Protein AF-A0A353ZRD7-F1 (afdb_monomer)

Sequence (101 aa):
RVLNLGGGDVDTATPMGSMLFTIMAALAQMEHEIKRERVTDSISKRREAGKDLGGRPRQVTDSQIRSAVRLVEGGEPAAQVARDLGMSRATFYRRSRALTD

Radius of gyration: 26.06 Å; Cα contacts (8 Å, |Δi|>4): 45; chains: 1; bounding box: 48×26×68 Å

Foldseek 3Di:
DDDDPDPDDQDCVDPVSVVVVVVVVVVVVVVVVVVVVVLVVVLVVCVVVVHDSDDDDDPDDLVLLVVLVVVVVVVDDSCVSQVVSVHHSVCNVVSNVVVVD

Nearest PDB structures (foldseek):
  8b4h-assembly1_A  TM=8.019E-01  e=2.242E+00  Geobacillus stearothermophilus
  4y13-assembly1_A  TM=5.221E-01  e=1.196E+00  Escherichia coli O157:H7
  7r3e-assembly1_B  TM=4.490E-01  e=3.709E+00  Pseudomonas aeruginosa PAO1

Secondary structure (DSSP, 8-state):
----SSSS---TTSHHHHHHHHHHHHHHHHHHHHHHHHHHHHHHHHHHTT----SSPPSS-HHHHHHHHHHHHTT--HHHHHHHTT--HHHHHHHHHHHH-

pLDDT: mean 88.77, std 12.34, range [44.62, 98.0]

Structure (mmCIF, N/CA/C/O backbone):
data_AF-A0A353ZRD7-F1
#
_entry.id   AF-A0A353ZRD7-F1
#
loop_
_atom_site.group_PDB
_atom_site.id
_atom_site.type_symbol
_atom_site.label_atom_id
_atom_site.label_alt_id
_atom_site.label_comp_id
_atom_site.label_asym_id
_atom_site.label_entity_id
_atom_site.label_seq_id
_atom_site.pdbx_PDB_ins_code
_atom_site.Cartn_x
_atom_site.Cartn_y
_atom_site.Cartn_z
_atom_site.occupancy
_atom_site.B_iso_or_equiv
_atom_site.auth_seq_id
_atom_site.auth_comp_id
_atom_site.auth_asym_id
_atom_site.auth_atom_id
_atom_site.pdbx_PDB_model_num
ATOM 1 N N . ARG A 1 1 ? 2.540 -2.176 -29.151 1.00 44.62 1 ARG A N 1
ATOM 2 C CA . ARG A 1 1 ? 3.109 -1.439 -30.302 1.00 44.62 1 ARG A CA 1
ATOM 3 C C . ARG A 1 1 ? 4.540 -1.101 -29.921 1.00 44.62 1 ARG A C 1
ATOM 5 O O . ARG A 1 1 ? 4.731 -0.210 -29.107 1.00 44.62 1 ARG A O 1
ATOM 12 N N . VAL A 1 2 ? 5.489 -1.938 -30.342 1.00 46.16 2 VAL A N 1
ATOM 13 C CA . VAL A 1 2 ? 6.919 -1.753 -30.051 1.00 46.16 2 VAL A CA 1
ATOM 14 C C . VAL A 1 2 ? 7.421 -0.530 -30.831 1.00 46.16 2 VAL A C 1
ATOM 16 O O . VAL A 1 2 ? 6.845 -0.176 -31.858 1.00 46.16 2 VAL A O 1
ATOM 19 N N . LEU A 1 3 ? 8.404 0.162 -30.257 1.00 56.00 3 LEU A N 1
ATOM 20 C CA . LEU A 1 3 ? 8.971 1.436 -30.697 1.00 56.00 3 LEU A CA 1
ATOM 21 C C . LEU A 1 3 ? 9.416 1.425 -32.171 1.00 56.00 3 LEU A C 1
ATOM 23 O O . LEU A 1 3 ? 10.169 0.553 -32.589 1.00 56.00 3 LEU A O 1
ATOM 27 N N . ASN A 1 4 ? 8.987 2.439 -32.925 1.00 53.53 4 ASN A N 1
ATOM 28 C CA . ASN A 1 4 ? 9.453 2.728 -34.281 1.00 53.53 4 ASN A CA 1
ATOM 29 C C . ASN A 1 4 ? 10.779 3.511 -34.205 1.00 53.53 4 ASN A C 1
ATOM 31 O O . ASN A 1 4 ? 10.779 4.672 -33.795 1.00 53.53 4 ASN A O 1
ATOM 35 N N . LEU A 1 5 ? 11.893 2.878 -34.587 1.00 58.25 5 LEU A N 1
ATOM 36 C CA . LEU A 1 5 ? 13.250 3.447 -34.590 1.00 58.25 5 LEU A CA 1
ATOM 37 C C . LEU A 1 5 ? 13.688 3.883 -36.002 1.00 58.25 5 LEU A C 1
ATOM 39 O O . LEU A 1 5 ? 14.759 3.510 -36.469 1.00 58.25 5 LEU A O 1
ATOM 43 N N . GLY A 1 6 ? 12.864 4.670 -36.698 1.00 54.38 6 GLY A N 1
ATOM 44 C CA . GLY A 1 6 ? 13.245 5.255 -37.993 1.00 54.38 6 GLY A CA 1
ATOM 45 C C . GLY A 1 6 ? 12.681 4.557 -39.234 1.00 54.38 6 GLY A C 1
ATOM 46 O O . GLY A 1 6 ? 13.263 4.671 -40.307 1.00 54.38 6 GLY A O 1
ATOM 47 N N . GLY A 1 7 ? 11.530 3.889 -39.119 1.00 51.16 7 GLY A N 1
ATOM 48 C CA . GLY A 1 7 ? 10.687 3.524 -40.265 1.00 51.16 7 GLY A CA 1
ATOM 49 C C . GLY A 1 7 ? 10.641 2.041 -40.640 1.00 51.16 7 GLY A C 1
ATOM 50 O O . GLY A 1 7 ? 9.887 1.696 -41.544 1.00 51.16 7 GLY A O 1
ATOM 51 N N . GLY A 1 8 ? 11.378 1.169 -39.949 1.00 62.34 8 GLY A N 1
ATOM 52 C CA . GLY A 1 8 ? 11.329 -0.284 -40.149 1.00 62.34 8 GLY A CA 1
ATOM 53 C C . GLY A 1 8 ? 11.074 -1.047 -38.850 1.00 62.34 8 GLY A C 1
ATOM 54 O O . GLY A 1 8 ? 11.462 -0.592 -37.772 1.00 62.34 8 GLY A O 1
ATOM 55 N N . ASP A 1 9 ? 10.424 -2.208 -38.960 1.00 65.12 9 ASP A N 1
ATOM 56 C CA . ASP A 1 9 ? 10.363 -3.190 -37.876 1.00 65.12 9 ASP A CA 1
ATOM 57 C C . ASP A 1 9 ? 11.788 -3.602 -37.470 1.00 65.12 9 ASP A C 1
ATOM 59 O O . ASP A 1 9 ? 12.641 -3.878 -38.317 1.00 65.12 9 ASP A O 1
ATOM 63 N N . VAL A 1 10 ? 12.062 -3.632 -36.163 1.00 69.81 10 VAL A N 1
ATOM 64 C CA . VAL A 1 10 ? 13.341 -4.126 -35.638 1.00 69.81 10 VAL A CA 1
ATOM 65 C C . VAL A 1 10 ? 13.282 -5.648 -35.604 1.00 69.81 10 VAL A C 1
ATOM 67 O O . VAL A 1 10 ? 12.614 -6.223 -34.745 1.00 69.81 10 VAL A O 1
ATOM 70 N N . ASP A 1 11 ? 13.997 -6.299 -36.520 1.00 79.75 11 ASP A N 1
ATOM 71 C CA . ASP A 1 11 ? 14.143 -7.753 -36.509 1.00 79.75 11 ASP A CA 1
ATOM 72 C C . ASP A 1 11 ? 15.120 -8.196 -35.407 1.00 79.75 11 ASP A C 1
ATOM 74 O O . ASP A 1 11 ? 16.346 -8.106 -35.544 1.00 79.75 11 ASP A O 1
ATOM 78 N N . THR A 1 12 ? 14.564 -8.699 -34.305 1.00 82.25 12 THR A N 1
ATOM 79 C CA . THR A 1 12 ? 15.314 -9.207 -33.150 1.00 82.25 12 THR A CA 1
ATOM 80 C C . THR A 1 12 ? 16.006 -10.548 -33.407 1.00 82.25 12 THR A C 1
ATOM 82 O O . THR A 1 12 ? 16.801 -10.969 -32.566 1.00 82.25 12 THR A O 1
ATOM 85 N N . ALA A 1 13 ? 15.760 -11.200 -34.551 1.00 84.62 13 ALA A N 1
ATOM 86 C CA . ALA A 1 13 ? 16.491 -12.393 -34.974 1.00 84.62 13 ALA A CA 1
ATOM 87 C C . ALA A 1 13 ? 17.887 -12.063 -35.534 1.00 84.62 13 ALA A C 1
ATOM 89 O O . ALA A 1 13 ? 18.747 -12.941 -35.607 1.00 84.62 13 ALA A O 1
ATOM 90 N N . THR A 1 14 ? 18.149 -10.802 -35.896 1.00 87.56 14 THR A N 1
ATOM 91 C CA . THR A 1 14 ? 19.488 -10.361 -36.313 1.00 87.56 14 THR A CA 1
ATOM 92 C C . THR A 1 14 ? 20.380 -10.064 -35.099 1.00 87.56 14 THR A C 1
ATOM 94 O O . THR A 1 14 ? 19.884 -9.559 -34.088 1.00 87.56 14 THR A O 1
ATOM 97 N N . PRO A 1 15 ? 21.711 -10.281 -35.174 1.00 84.62 15 PRO A N 1
ATOM 98 C CA . PRO A 1 15 ? 22.621 -9.929 -34.079 1.00 84.62 15 PRO A CA 1
ATOM 99 C C . PRO A 1 15 ? 22.512 -8.458 -33.640 1.00 84.62 15 PRO A C 1
ATOM 101 O O . PRO A 1 15 ? 22.524 -8.157 -32.448 1.00 84.62 15 PRO A O 1
ATOM 104 N N . MET A 1 16 ? 22.337 -7.539 -34.597 1.00 84.31 16 MET A N 1
ATOM 105 C CA . MET A 1 16 ? 22.164 -6.108 -34.328 1.00 84.31 16 MET A CA 1
ATOM 106 C C . MET A 1 16 ? 20.809 -5.796 -33.677 1.00 84.31 16 MET A C 1
ATOM 108 O O . MET A 1 16 ? 20.758 -5.046 -32.704 1.00 84.31 16 MET A O 1
ATOM 112 N N . GLY A 1 17 ? 19.714 -6.386 -34.163 1.00 85.69 17 GLY A N 1
ATOM 113 C CA . GLY A 1 17 ? 18.389 -6.190 -33.571 1.00 85.69 17 GLY A CA 1
ATOM 114 C C . GLY A 1 17 ? 18.274 -6.787 -32.168 1.00 85.69 17 GLY A C 1
ATOM 115 O O . GLY A 1 17 ? 17.697 -6.159 -31.282 1.00 85.69 17 GLY A O 1
ATOM 116 N N . SER A 1 18 ? 18.893 -7.947 -31.929 1.00 87.06 18 SER A N 1
ATOM 117 C CA . SER A 1 18 ? 19.001 -8.558 -30.599 1.00 87.06 18 SER A CA 1
ATOM 118 C C . SER A 1 18 ? 19.782 -7.673 -29.617 1.00 87.06 18 SER A C 1
ATOM 120 O O . SER A 1 18 ? 19.335 -7.441 -28.488 1.00 87.06 18 SER A O 1
ATOM 122 N N . MET A 1 19 ? 20.911 -7.100 -30.053 1.00 90.81 19 MET A N 1
ATOM 123 C CA . MET A 1 19 ? 21.688 -6.150 -29.250 1.00 90.81 19 MET A CA 1
ATOM 124 C C . MET A 1 19 ? 20.867 -4.905 -28.889 1.00 90.81 19 MET A C 1
ATOM 126 O O . MET A 1 19 ? 20.791 -4.540 -27.715 1.00 90.81 19 MET A O 1
ATOM 130 N N . LEU A 1 20 ? 20.220 -4.270 -29.871 1.00 88.25 20 LEU A N 1
ATOM 131 C CA . LEU A 1 20 ? 19.402 -3.075 -29.643 1.00 88.25 20 LEU A CA 1
ATOM 132 C C . LEU A 1 20 ? 18.226 -3.363 -28.705 1.00 88.25 20 LEU A C 1
ATOM 134 O O . LEU A 1 20 ? 17.977 -2.593 -27.778 1.00 88.25 20 LEU A O 1
ATOM 138 N N . PHE A 1 21 ? 17.543 -4.494 -28.889 1.00 88.06 21 PHE A N 1
ATOM 139 C CA . PHE A 1 21 ? 16.479 -4.931 -27.989 1.00 88.06 21 PHE A CA 1
ATOM 140 C C . PHE A 1 21 ? 16.981 -5.095 -26.550 1.00 88.06 21 PHE A C 1
ATOM 142 O O . PHE A 1 21 ? 16.333 -4.626 -25.616 1.00 88.06 21 PHE A O 1
ATOM 149 N N . THR A 1 22 ? 18.157 -5.697 -26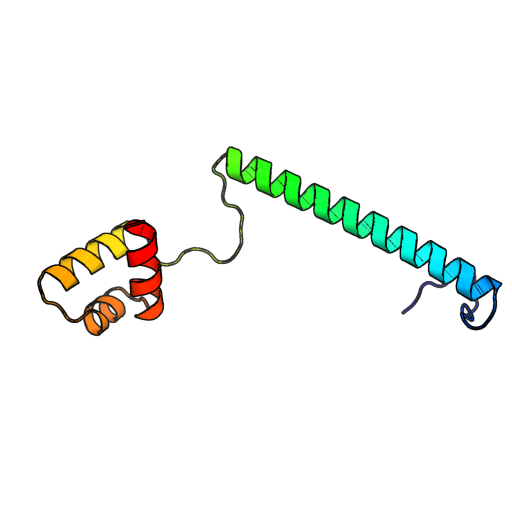.371 1.00 92.50 22 THR A N 1
ATOM 150 C CA . THR A 1 22 ? 18.762 -5.921 -25.050 1.00 92.50 22 THR A CA 1
ATOM 151 C C . THR A 1 22 ? 19.109 -4.604 -24.357 1.00 92.50 22 THR A C 1
ATOM 153 O O . THR A 1 22 ? 18.804 -4.431 -23.179 1.00 92.50 22 THR A O 1
ATOM 156 N N . ILE A 1 23 ? 19.685 -3.644 -25.088 1.00 93.94 23 ILE A N 1
ATOM 157 C CA . ILE A 1 23 ? 19.985 -2.303 -24.562 1.00 93.94 23 ILE A CA 1
ATOM 158 C C . ILE A 1 23 ? 18.694 -1.598 -24.136 1.00 93.94 23 ILE A C 1
ATOM 160 O O . ILE A 1 23 ? 18.616 -1.062 -23.032 1.00 93.94 23 ILE A O 1
ATOM 164 N N . MET A 1 24 ? 17.656 -1.639 -24.972 1.00 90.38 24 MET A N 1
ATOM 165 C CA . MET A 1 24 ? 16.369 -1.019 -24.650 1.00 90.38 24 MET A CA 1
ATOM 166 C C . MET A 1 24 ? 15.683 -1.693 -23.458 1.00 90.38 24 MET A C 1
ATOM 168 O O . MET A 1 24 ? 15.099 -1.003 -22.625 1.00 90.38 24 MET A O 1
ATOM 172 N N . ALA A 1 25 ? 15.784 -3.017 -23.334 1.00 93.38 25 ALA A N 1
ATOM 173 C CA . ALA A 1 25 ? 15.284 -3.747 -22.174 1.00 93.38 25 ALA A CA 1
ATOM 174 C C . ALA A 1 25 ? 16.030 -3.347 -20.891 1.00 93.38 25 ALA A C 1
ATOM 176 O O . ALA A 1 25 ? 15.392 -3.096 -19.869 1.00 93.38 25 ALA A O 1
ATOM 177 N N . ALA A 1 26 ? 17.359 -3.215 -20.951 1.00 96.69 26 ALA A N 1
ATOM 178 C CA . ALA A 1 26 ? 18.167 -2.759 -19.822 1.00 96.69 26 ALA A CA 1
ATOM 179 C C . ALA A 1 26 ? 17.808 -1.323 -19.401 1.00 96.69 26 ALA A C 1
ATOM 181 O O . ALA A 1 26 ? 17.646 -1.049 -18.213 1.00 96.69 26 ALA A O 1
ATOM 182 N N . LEU A 1 27 ? 17.606 -0.420 -20.366 1.00 96.38 27 LEU A N 1
ATOM 183 C CA . LEU A 1 27 ? 17.159 0.950 -20.098 1.00 96.38 27 LEU A CA 1
ATOM 184 C C . LEU A 1 27 ? 15.758 0.980 -19.473 1.00 96.38 27 LEU A C 1
ATOM 186 O O . LEU A 1 27 ? 15.546 1.666 -18.476 1.00 96.38 27 LEU A O 1
ATOM 190 N N . ALA A 1 28 ? 14.815 0.202 -20.011 1.00 95.62 28 ALA A N 1
ATOM 191 C CA . ALA A 1 28 ? 13.464 0.106 -19.465 1.00 95.62 28 ALA A CA 1
ATOM 192 C C . ALA A 1 28 ? 13.468 -0.416 -18.019 1.00 95.62 28 ALA A C 1
ATOM 194 O O . ALA A 1 28 ? 12.718 0.083 -17.176 1.00 95.62 28 ALA A O 1
ATOM 195 N N . GLN A 1 29 ? 14.336 -1.385 -17.722 1.00 97.38 29 GLN A N 1
ATOM 196 C CA . GLN A 1 29 ? 14.509 -1.921 -16.377 1.00 97.38 29 GLN A CA 1
ATOM 197 C C . GLN A 1 29 ? 15.092 -0.874 -15.418 1.00 97.38 29 GLN A C 1
ATOM 199 O O . GLN A 1 29 ? 14.533 -0.654 -14.343 1.00 97.38 29 GLN A O 1
ATOM 204 N N . MET A 1 30 ? 16.143 -0.160 -15.832 1.00 97.81 30 MET A N 1
ATOM 205 C CA . MET A 1 30 ? 16.730 0.939 -15.058 1.00 97.81 30 MET A CA 1
ATOM 206 C C . MET A 1 30 ? 15.688 2.023 -14.738 1.00 97.81 30 MET A C 1
ATOM 208 O O . MET A 1 30 ? 15.559 2.459 -13.594 1.00 97.81 30 MET A O 1
ATOM 212 N N . GLU A 1 31 ? 14.892 2.446 -15.724 1.00 97.19 31 GLU A N 1
ATOM 213 C CA . GLU A 1 31 ? 13.826 3.425 -15.494 1.00 97.19 31 GLU A CA 1
ATOM 214 C C . GLU A 1 31 ? 12.755 2.921 -14.520 1.00 97.19 31 GLU A C 1
ATOM 216 O O . GLU A 1 31 ? 12.214 3.702 -13.727 1.00 97.19 31 GLU A O 1
ATOM 221 N N . HIS A 1 32 ? 12.416 1.631 -14.586 1.00 97.12 32 HIS A N 1
ATOM 222 C CA . HIS A 1 32 ? 11.459 1.016 -13.673 1.00 97.12 32 HIS A CA 1
ATOM 223 C C . HIS A 1 32 ? 11.982 1.024 -12.232 1.00 97.12 32 HIS A C 1
ATOM 225 O O . HIS A 1 32 ? 11.250 1.399 -11.313 1.00 97.12 32 HIS A O 1
ATOM 231 N N . GLU A 1 33 ? 13.252 0.672 -12.039 1.00 97.94 33 GLU A N 1
ATOM 232 C CA . GLU A 1 33 ? 13.915 0.675 -10.733 1.00 97.94 33 GLU A CA 1
ATOM 233 C C . GLU A 1 33 ? 13.963 2.083 -10.131 1.00 97.94 33 GLU A C 1
ATOM 235 O O . GLU A 1 33 ? 13.514 2.271 -8.999 1.00 97.94 33 GLU A O 1
ATOM 240 N N . ILE A 1 34 ? 14.346 3.096 -10.916 1.00 98.00 34 ILE A N 1
ATOM 241 C CA . ILE A 1 34 ? 14.347 4.501 -10.475 1.00 98.00 34 ILE A CA 1
ATOM 242 C C . ILE A 1 34 ? 12.938 4.960 -10.063 1.00 98.00 34 ILE A C 1
ATOM 244 O O . ILE A 1 34 ? 12.761 5.648 -9.054 1.00 98.00 34 ILE A O 1
ATOM 248 N N . LYS A 1 35 ? 11.897 4.604 -10.829 1.00 97.38 35 LYS A N 1
ATOM 249 C CA . LYS A 1 35 ? 10.507 4.939 -10.465 1.00 97.38 35 LYS A CA 1
ATOM 250 C C . LYS A 1 35 ? 10.102 4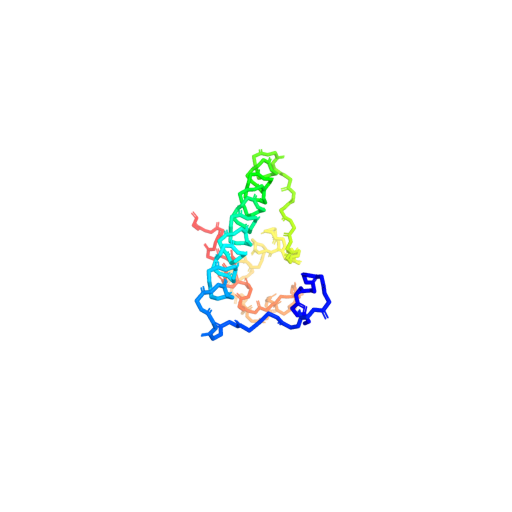.267 -9.154 1.00 97.38 35 LYS A C 1
ATOM 252 O O . LYS A 1 35 ? 9.470 4.908 -8.313 1.00 97.38 35 LYS A O 1
ATOM 257 N N . ARG A 1 36 ? 10.464 2.998 -8.972 1.00 98.00 36 ARG A N 1
ATOM 258 C CA . ARG A 1 36 ? 10.156 2.224 -7.765 1.00 98.00 36 ARG A CA 1
ATOM 259 C C . ARG A 1 36 ? 10.847 2.793 -6.524 1.00 98.00 36 ARG A C 1
ATOM 261 O O . ARG A 1 36 ? 10.201 2.896 -5.479 1.00 98.00 36 ARG A O 1
ATOM 268 N N . GLU A 1 37 ? 12.112 3.185 -6.644 1.00 97.75 37 GLU A N 1
ATOM 269 C CA . GLU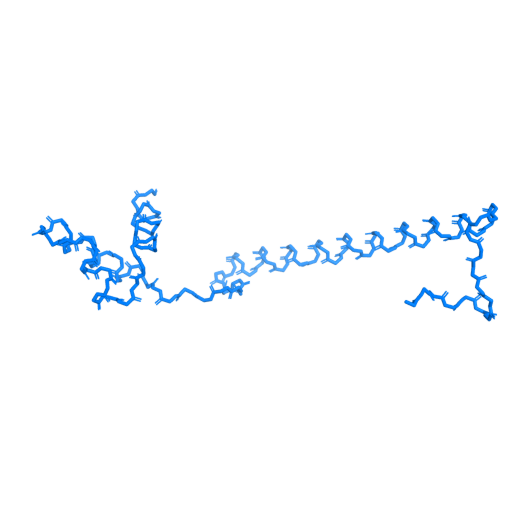 A 1 37 ? 12.875 3.837 -5.574 1.00 97.75 37 GLU A CA 1
ATOM 270 C C . GLU A 1 37 ? 12.174 5.122 -5.123 1.00 97.75 37 GLU A C 1
ATOM 272 O O . GLU A 1 37 ? 11.785 5.242 -3.963 1.00 97.75 37 GLU A O 1
ATOM 277 N N . ARG A 1 38 ? 11.840 6.017 -6.064 1.00 97.44 38 ARG A N 1
ATOM 278 C CA . ARG A 1 38 ? 11.126 7.269 -5.746 1.00 97.44 38 ARG A CA 1
ATOM 279 C C . ARG A 1 38 ? 9.786 7.047 -5.048 1.00 97.44 38 ARG A C 1
ATOM 281 O O . ARG A 1 38 ? 9.422 7.813 -4.155 1.00 97.44 38 ARG A O 1
ATOM 288 N N . VAL A 1 39 ? 9.018 6.037 -5.465 1.00 95.56 39 VAL A N 1
ATOM 289 C CA . VAL A 1 39 ? 7.739 5.701 -4.816 1.00 95.56 39 VAL A CA 1
ATOM 290 C C . VAL A 1 39 ? 7.978 5.230 -3.384 1.00 95.56 39 VAL A C 1
ATOM 292 O O . VAL A 1 39 ? 7.257 5.644 -2.477 1.00 95.56 39 VAL A O 1
ATOM 295 N N . THR A 1 40 ? 9.006 4.412 -3.170 1.00 95.69 40 THR A N 1
ATOM 296 C CA . THR A 1 40 ? 9.366 3.902 -1.842 1.00 95.69 40 THR A CA 1
ATOM 297 C C . THR A 1 40 ? 9.788 5.039 -0.914 1.00 95.69 40 THR A C 1
ATOM 299 O O . THR A 1 40 ? 9.234 5.167 0.180 1.00 95.69 40 THR A O 1
ATOM 302 N N . ASP A 1 41 ? 10.650 5.937 -1.389 1.00 96.88 41 ASP A N 1
ATOM 303 C CA . ASP A 1 41 ? 11.077 7.130 -0.654 1.00 96.88 41 ASP A CA 1
ATOM 304 C C . ASP A 1 41 ? 9.900 8.039 -0.299 1.00 96.88 41 ASP A C 1
ATOM 306 O O . ASP A 1 41 ? 9.794 8.549 0.819 1.00 96.88 41 ASP A O 1
ATOM 310 N N . SER A 1 42 ? 8.981 8.238 -1.248 1.00 94.25 42 SER A N 1
ATOM 311 C CA . SER A 1 42 ? 7.774 9.032 -1.025 1.00 94.25 42 SER A CA 1
ATOM 312 C C . SER A 1 42 ? 6.891 8.421 0.066 1.00 94.25 42 SER A C 1
ATOM 314 O O . SER A 1 42 ? 6.425 9.135 0.959 1.00 94.25 42 SER A O 1
ATOM 316 N N . ILE A 1 43 ? 6.688 7.101 0.033 1.00 95.12 43 ILE A N 1
ATOM 317 C CA . ILE A 1 43 ? 5.907 6.377 1.041 1.00 95.12 43 ILE A CA 1
ATOM 318 C C . ILE A 1 43 ? 6.585 6.454 2.415 1.00 95.12 43 ILE A C 1
ATOM 320 O O . ILE A 1 43 ? 5.882 6.701 3.396 1.00 95.12 43 ILE A O 1
ATOM 324 N N . SER A 1 44 ? 7.914 6.302 2.501 1.00 95.44 44 SER A N 1
ATOM 325 C CA . SER A 1 44 ? 8.652 6.429 3.772 1.00 95.44 44 SER A CA 1
ATOM 326 C C . SER A 1 44 ? 8.456 7.811 4.387 1.00 95.44 44 SER A C 1
ATOM 328 O O . SER A 1 44 ? 7.978 7.926 5.514 1.00 95.44 44 SER A O 1
ATOM 330 N N . LYS A 1 45 ? 8.678 8.872 3.600 1.00 95.12 45 LYS A N 1
ATOM 331 C CA . LYS A 1 45 ? 8.493 10.261 4.050 1.00 95.12 45 LYS A CA 1
ATOM 332 C C . LYS A 1 45 ? 7.061 10.540 4.511 1.00 95.12 45 LYS A C 1
ATOM 334 O O . LYS A 1 45 ? 6.851 11.223 5.510 1.00 95.12 45 LYS A O 1
ATOM 339 N N . ARG A 1 46 ? 6.048 10.015 3.806 1.00 94.31 46 ARG A N 1
ATOM 340 C CA . ARG A 1 46 ? 4.639 10.150 4.231 1.00 94.31 46 ARG A CA 1
ATOM 341 C C . ARG A 1 46 ? 4.368 9.409 5.536 1.00 94.31 46 ARG A C 1
ATOM 343 O O . ARG A 1 46 ? 3.653 9.948 6.377 1.00 94.31 46 ARG A O 1
ATOM 350 N N . ARG A 1 47 ? 4.939 8.212 5.703 1.00 92.12 47 ARG A N 1
ATOM 351 C CA . ARG A 1 47 ? 4.796 7.397 6.915 1.00 92.12 47 ARG A CA 1
ATOM 352 C C . ARG A 1 47 ? 5.408 8.097 8.125 1.00 92.12 47 ARG A C 1
ATOM 354 O O . ARG A 1 47 ? 4.738 8.198 9.145 1.00 92.12 47 ARG A O 1
ATOM 361 N N . GLU A 1 48 ? 6.627 8.609 7.995 1.00 94.12 48 GLU A N 1
ATOM 362 C CA . GLU A 1 48 ? 7.315 9.377 9.044 1.00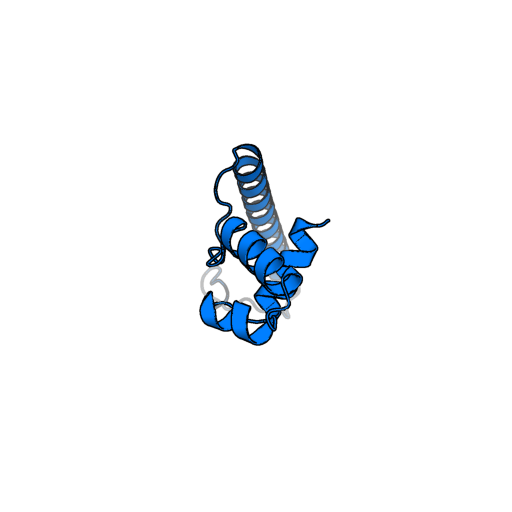 94.12 48 GLU A CA 1
ATOM 363 C C . GLU A 1 48 ? 6.543 10.649 9.416 1.00 94.12 48 GLU A C 1
ATOM 365 O O . GLU A 1 48 ? 6.408 10.977 10.590 1.00 94.12 48 GLU A O 1
ATOM 370 N N . ALA A 1 49 ? 5.949 11.323 8.427 1.00 94.38 49 ALA A N 1
ATOM 371 C CA . ALA A 1 49 ? 5.089 12.482 8.650 1.00 94.38 49 ALA A CA 1
ATOM 372 C C . ALA A 1 49 ? 3.685 12.134 9.194 1.00 94.38 49 ALA A C 1
ATOM 374 O O . ALA A 1 49 ? 2.850 13.030 9.315 1.00 94.38 49 ALA A O 1
ATOM 375 N N . GLY A 1 50 ? 3.381 10.854 9.452 1.00 91.06 50 GLY A N 1
ATOM 376 C CA . GLY A 1 50 ? 2.070 10.400 9.928 1.00 91.06 50 GLY A CA 1
ATOM 377 C C . GLY A 1 50 ? 0.918 10.659 8.949 1.00 91.06 50 GLY A C 1
ATOM 378 O O . GLY A 1 50 ? -0.244 10.692 9.352 1.00 91.06 50 GLY A O 1
ATOM 379 N N . LYS A 1 51 ? 1.218 10.882 7.665 1.00 90.88 51 LYS A N 1
ATOM 380 C CA . LYS A 1 51 ? 0.213 11.157 6.632 1.00 90.88 51 LYS A CA 1
ATOM 381 C C . LYS A 1 51 ? -0.377 9.854 6.107 1.00 90.88 51 LYS A C 1
ATOM 383 O O . LYS A 1 51 ? 0.273 8.811 6.114 1.00 90.88 51 LYS A O 1
ATOM 388 N N . ASP A 1 52 ? -1.598 9.941 5.583 1.00 85.94 52 ASP A N 1
ATOM 389 C CA . ASP A 1 52 ? -2.227 8.829 4.869 1.00 85.94 52 ASP A CA 1
ATOM 390 C C . ASP A 1 52 ? -1.277 8.295 3.784 1.00 85.94 52 ASP A C 1
ATOM 392 O O . ASP A 1 52 ? -0.631 9.081 3.091 1.00 85.94 52 ASP A O 1
ATOM 396 N N . LEU A 1 53 ? -1.167 6.975 3.643 1.00 89.88 53 LEU A N 1
ATOM 397 C CA . LEU A 1 53 ? -0.337 6.315 2.628 1.00 89.88 53 LEU A CA 1
ATOM 398 C C . LEU A 1 53 ? -1.141 5.981 1.362 1.00 89.88 53 LEU A C 1
ATOM 400 O O . LEU A 1 53 ? -0.578 5.480 0.390 1.00 89.88 53 LEU A O 1
ATOM 404 N N . GLY A 1 54 ? -2.443 6.282 1.358 1.00 87.94 54 GLY A N 1
ATOM 405 C CA . GLY A 1 54 ? -3.376 5.874 0.319 1.00 87.94 54 GLY A CA 1
ATOM 406 C C . GLY A 1 54 ? -3.800 4.412 0.480 1.00 87.94 54 GLY A C 1
ATOM 407 O O . GLY A 1 54 ? -3.681 3.806 1.546 1.00 87.94 54 GLY A O 1
ATO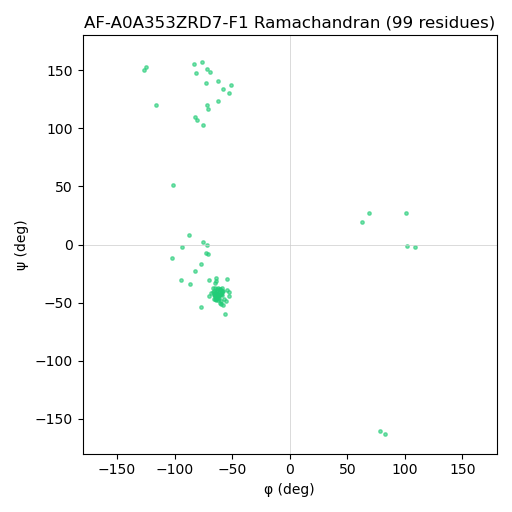M 408 N N . GLY A 1 55 ? -4.307 3.823 -0.602 1.00 89.12 55 GLY A N 1
ATOM 409 C CA . GLY A 1 55 ? -4.877 2.476 -0.583 1.00 89.12 55 GLY A CA 1
ATOM 410 C C . GLY A 1 55 ? -6.330 2.455 -0.107 1.00 89.12 55 GLY A C 1
ATOM 411 O O . GLY A 1 55 ? -7.032 3.465 -0.138 1.00 89.12 55 GLY A O 1
ATOM 412 N N . ARG A 1 56 ? -6.822 1.271 0.279 1.00 88.00 56 ARG A N 1
ATOM 413 C CA . ARG A 1 56 ? -8.229 1.106 0.665 1.00 88.00 56 ARG A CA 1
ATOM 414 C C . ARG A 1 56 ? -8.484 1.779 2.023 1.00 88.00 56 ARG A C 1
ATOM 416 O O . ARG A 1 56 ? -7.899 1.334 3.014 1.00 88.00 56 ARG A O 1
ATOM 423 N N . PRO A 1 57 ? -9.392 2.769 2.108 1.00 85.88 57 PRO A N 1
ATOM 424 C CA . PRO A 1 57 ? -9.687 3.436 3.367 1.00 85.88 57 PRO A CA 1
ATOM 425 C C . PRO A 1 57 ? -10.268 2.445 4.378 1.00 85.88 57 PRO A C 1
ATOM 427 O O . PRO A 1 57 ? -11.083 1.575 4.042 1.00 85.88 57 PRO A O 1
ATOM 430 N N . ARG A 1 58 ? -9.852 2.584 5.639 1.00 85.06 58 ARG A N 1
ATOM 431 C CA . ARG A 1 58 ? -10.400 1.792 6.742 1.00 85.06 58 ARG A CA 1
ATOM 432 C C . ARG A 1 58 ? -11.828 2.255 7.021 1.00 85.06 58 ARG A C 1
ATOM 434 O O . ARG A 1 58 ? -12.037 3.385 7.432 1.00 85.06 58 ARG A O 1
ATOM 441 N N . GLN A 1 59 ? -12.791 1.358 6.826 1.00 88.50 59 GLN A N 1
ATOM 442 C CA . GLN A 1 59 ? -14.208 1.619 7.121 1.00 88.50 59 GLN A CA 1
ATOM 443 C C . GLN A 1 59 ? -14.548 1.428 8.608 1.00 88.50 59 GLN A C 1
ATOM 445 O O . GLN A 1 59 ? -15.529 1.973 9.092 1.00 88.50 59 GLN A O 1
ATOM 450 N N . VAL A 1 60 ? -13.736 0.646 9.334 1.00 90.94 60 VAL A N 1
ATOM 451 C CA . VAL A 1 60 ? -13.965 0.311 10.745 1.00 90.94 60 VAL A CA 1
ATOM 452 C C . VAL A 1 60 ? -12.847 0.881 11.612 1.00 90.94 60 VAL A C 1
ATOM 454 O O . VAL A 1 60 ? -11.670 0.522 11.459 1.00 90.94 60 VAL A O 1
ATOM 457 N N . THR A 1 61 ? -13.235 1.747 12.541 1.00 92.50 61 THR A N 1
ATOM 458 C CA . THR A 1 61 ? -12.347 2.425 13.493 1.00 92.50 61 THR A CA 1
ATOM 459 C C . THR A 1 61 ? -11.906 1.495 14.625 1.00 92.50 61 THR A C 1
ATOM 461 O O . THR A 1 61 ? -12.592 0.529 14.959 1.00 92.50 61 THR A O 1
ATOM 464 N N . ASP A 1 62 ? -10.778 1.797 15.275 1.00 93.31 62 ASP A N 1
ATOM 465 C CA . ASP A 1 62 ? -10.325 1.017 16.439 1.00 93.31 62 ASP A CA 1
ATOM 466 C C . ASP A 1 62 ? -11.307 1.123 17.620 1.00 93.31 62 ASP A C 1
ATOM 468 O O . ASP A 1 62 ? -11.456 0.180 18.392 1.00 93.31 62 ASP A O 1
ATOM 472 N N . SER A 1 63 ? -12.030 2.244 17.736 1.00 93.69 63 SER A N 1
ATOM 473 C CA . SER A 1 63 ? -13.073 2.429 18.753 1.00 93.69 63 SER A CA 1
ATOM 474 C C . SER A 1 63 ? -14.249 1.465 18.558 1.00 93.69 63 SER A C 1
ATOM 476 O O . SER A 1 63 ? -14.718 0.852 19.521 1.00 93.69 63 SER A O 1
ATOM 478 N N . GLN A 1 64 ? -14.682 1.263 17.307 1.00 94.19 64 GLN A N 1
ATOM 479 C CA . GLN A 1 64 ? -15.711 0.273 16.976 1.00 94.19 64 GLN A CA 1
ATOM 480 C C . GLN A 1 64 ? -15.244 -1.146 17.305 1.00 94.19 64 GLN A C 1
ATOM 482 O O . GLN A 1 64 ? -16.017 -1.912 17.869 1.00 94.19 64 GLN A O 1
ATOM 487 N N . ILE A 1 65 ? -13.978 -1.487 17.032 1.00 95.81 65 ILE A N 1
ATOM 488 C CA . ILE A 1 65 ? -13.433 -2.809 17.380 1.00 95.81 65 ILE A CA 1
ATOM 489 C C . ILE A 1 65 ? -13.380 -3.007 18.895 1.00 95.81 65 ILE A C 1
ATOM 491 O O . ILE A 1 65 ? -13.865 -4.023 19.379 1.00 95.81 65 ILE A O 1
ATOM 495 N N . ARG A 1 66 ? -12.871 -2.035 19.663 1.00 95.00 66 ARG A N 1
ATOM 496 C CA . ARG A 1 66 ? -12.859 -2.121 21.135 1.00 95.00 66 ARG A CA 1
ATOM 497 C C . ARG A 1 66 ? -14.264 -2.263 21.715 1.00 95.00 66 ARG A C 1
ATOM 499 O O . ARG A 1 66 ? -14.458 -2.990 22.680 1.00 95.00 66 ARG A O 1
ATOM 506 N N . SER A 1 67 ? -15.243 -1.579 21.127 1.00 94.44 67 SER A N 1
ATOM 507 C CA . SER A 1 67 ? -16.644 -1.693 21.543 1.00 94.44 67 SER A CA 1
ATOM 508 C C . SER A 1 67 ? -17.224 -3.067 21.213 1.00 94.44 67 SER A C 1
ATOM 510 O O . SER A 1 67 ? -17.868 -3.665 22.066 1.00 94.44 67 SER A O 1
ATOM 512 N N . ALA A 1 68 ? -16.920 -3.604 20.029 1.00 95.19 68 ALA A N 1
ATOM 513 C CA . ALA A 1 68 ? -17.296 -4.960 19.647 1.00 95.19 68 ALA A CA 1
ATOM 514 C C . ALA A 1 68 ? -16.692 -6.016 20.588 1.00 95.19 68 ALA A C 1
ATOM 516 O O . ALA A 1 68 ? -17.392 -6.936 20.991 1.00 95.19 68 ALA A O 1
ATOM 517 N N . VAL A 1 69 ? -15.415 -5.867 20.963 1.00 95.69 69 VAL A N 1
ATOM 518 C CA . VAL A 1 69 ? -14.733 -6.778 21.898 1.00 95.69 69 VAL A CA 1
ATOM 519 C C . VAL A 1 69 ? -15.441 -6.792 23.251 1.00 95.69 69 VAL A C 1
ATOM 521 O O . VAL A 1 69 ? -15.806 -7.867 23.706 1.00 95.69 69 VAL A O 1
ATOM 524 N N . ARG A 1 70 ? -15.749 -5.622 23.831 1.00 95.44 70 ARG A N 1
ATOM 525 C CA . ARG A 1 70 ? -16.478 -5.547 25.111 1.00 95.44 70 ARG A CA 1
ATOM 526 C C . ARG A 1 70 ? -17.850 -6.223 25.062 1.00 95.44 70 ARG A C 1
ATOM 528 O O . ARG A 1 70 ? -18.239 -6.868 26.026 1.00 95.44 70 ARG A O 1
ATOM 535 N N . LEU A 1 71 ? -18.586 -6.075 23.958 1.00 95.06 71 LEU A N 1
ATOM 536 C CA . LEU A 1 71 ? -19.891 -6.729 23.791 1.00 95.06 71 LEU A CA 1
ATOM 537 C C . LEU A 1 71 ? -19.745 -8.253 23.744 1.00 95.06 71 LEU A C 1
ATOM 539 O O . LEU A 1 71 ? -20.497 -8.966 24.402 1.00 95.06 71 LEU A O 1
ATOM 543 N N . VAL A 1 72 ? -18.745 -8.747 23.011 1.00 95.19 72 VAL A N 1
ATOM 544 C CA . VAL A 1 72 ? -18.461 -10.184 22.919 1.00 95.19 72 VAL A CA 1
ATOM 545 C C . VAL A 1 72 ? -17.992 -10.755 24.259 1.00 95.19 72 VAL A C 1
ATOM 547 O O . VAL A 1 72 ? -18.434 -11.831 24.648 1.00 95.19 72 VAL A O 1
ATOM 550 N N . GLU A 1 73 ? -17.149 -10.032 24.997 1.00 94.69 73 GLU A N 1
ATOM 551 C CA . GLU A 1 73 ? -16.737 -10.396 26.362 1.00 94.69 73 GLU A CA 1
ATOM 552 C C . GLU A 1 73 ? -17.915 -10.382 27.346 1.00 94.69 73 GLU A C 1
ATOM 554 O O . GLU A 1 73 ? -17.960 -11.193 28.267 1.00 94.69 73 GLU A O 1
ATOM 559 N N . GLY A 1 74 ? -18.902 -9.512 27.113 1.00 94.50 74 GLY A N 1
ATOM 560 C CA . GLY A 1 74 ? -20.176 -9.482 27.831 1.00 94.50 74 GLY A CA 1
ATOM 561 C C . GLY A 1 74 ? -21.129 -10.637 27.498 1.00 94.50 74 GLY A C 1
ATOM 562 O O . GLY A 1 74 ? -22.214 -10.696 28.068 1.00 94.50 74 GLY A O 1
ATOM 563 N N . GLY A 1 75 ? -20.739 -11.552 26.603 1.00 94.31 75 GLY A N 1
ATOM 564 C CA . GLY A 1 75 ? -21.501 -12.751 26.247 1.00 94.31 75 GLY A CA 1
ATOM 565 C C . GLY A 1 75 ? -22.272 -12.663 24.929 1.00 94.31 75 GLY A C 1
ATOM 566 O O . GLY A 1 75 ? -22.889 -13.651 24.528 1.00 94.31 75 GLY A O 1
ATOM 567 N N . GLU A 1 76 ? -22.224 -11.531 24.220 1.00 95.38 76 GLU A N 1
ATOM 568 C CA . GLU A 1 76 ? -22.927 -11.389 22.943 1.00 95.38 76 GLU A CA 1
ATOM 569 C C . GLU A 1 76 ? -22.247 -12.190 21.814 1.00 95.38 76 GLU A C 1
ATOM 571 O O . GLU A 1 76 ? -21.018 -12.162 21.664 1.00 95.38 76 GLU A O 1
ATOM 576 N N . PRO A 1 77 ? -23.006 -12.868 20.932 1.00 95.88 77 PRO A N 1
ATOM 577 C CA . PRO A 1 77 ? -22.418 -13.595 19.816 1.00 95.88 77 PRO A CA 1
ATOM 578 C C . PRO A 1 77 ? -21.664 -12.664 18.855 1.00 95.88 77 PRO A C 1
ATOM 580 O O . PRO A 1 77 ? -22.248 -11.781 18.225 1.00 95.88 77 PRO A O 1
ATOM 583 N N . ALA A 1 78 ? -20.375 -12.930 18.617 1.00 94.00 78 ALA A N 1
ATOM 584 C CA . ALA A 1 78 ? -19.530 -12.116 17.730 1.00 94.00 78 ALA A C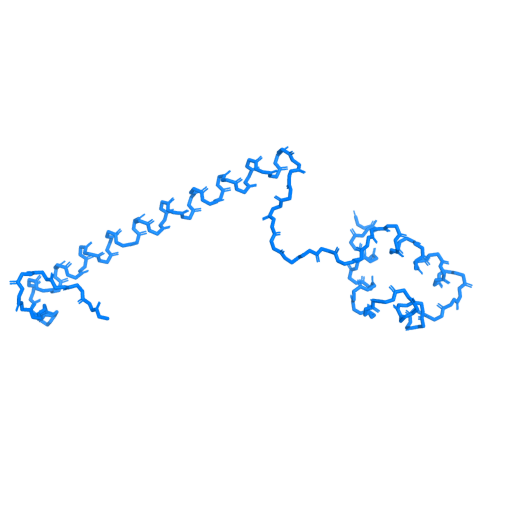A 1
ATOM 585 C C . ALA A 1 78 ? -20.098 -11.932 16.307 1.00 94.00 78 ALA A C 1
ATOM 587 O O . ALA A 1 78 ? -19.867 -10.913 15.656 1.00 94.00 78 ALA A O 1
ATOM 588 N N . ALA A 1 79 ? -20.858 -12.911 15.805 1.00 94.81 79 ALA A N 1
ATOM 589 C CA . ALA A 1 79 ? -21.525 -12.825 14.507 1.00 94.81 79 ALA A CA 1
ATOM 590 C C . ALA A 1 79 ? -22.689 -11.824 14.476 1.00 94.81 79 ALA A C 1
ATOM 592 O O . ALA A 1 79 ? -22.990 -11.283 13.412 1.00 94.81 79 ALA A O 1
ATOM 593 N N . GLN A 1 80 ? -23.363 -11.622 15.606 1.00 95.88 80 GLN A N 1
ATOM 594 C CA . GLN A 1 80 ? -24.427 -10.636 15.758 1.00 95.88 80 GLN A CA 1
ATOM 595 C C . GLN A 1 80 ? -23.806 -9.243 15.895 1.00 95.88 80 GLN A C 1
ATOM 597 O O . GLN A 1 80 ? -24.026 -8.400 15.032 1.00 95.88 80 GLN A O 1
ATOM 602 N N . VAL A 1 81 ? -22.878 -9.080 16.842 1.00 95.94 81 VAL A N 1
ATOM 603 C CA . VAL A 1 81 ? -22.152 -7.821 17.084 1.00 95.94 81 VAL A CA 1
ATOM 604 C C . VAL A 1 81 ? -21.492 -7.275 15.813 1.00 95.94 81 VAL A C 1
ATOM 606 O O . VAL A 1 81 ? -21.592 -6.088 15.512 1.00 95.94 81 VAL A O 1
ATOM 609 N N . ALA A 1 82 ? -20.831 -8.131 15.024 1.00 94.75 82 ALA A N 1
ATOM 610 C CA . ALA A 1 82 ? -20.199 -7.702 13.779 1.00 94.75 82 ALA A CA 1
ATOM 611 C C . ALA A 1 82 ? -21.223 -7.176 12.755 1.00 94.75 82 ALA A C 1
ATOM 613 O O . ALA A 1 82 ? -20.978 -6.143 12.134 1.00 94.75 82 ALA A O 1
ATOM 614 N N . ARG A 1 83 ? -22.372 -7.854 12.605 1.00 95.00 83 ARG A N 1
ATOM 615 C CA . ARG A 1 83 ?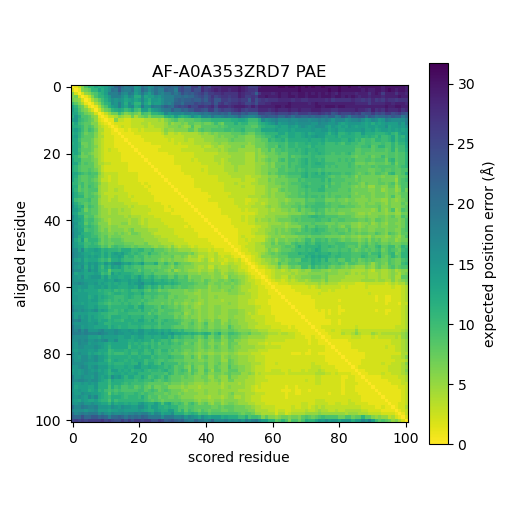 -23.446 -7.422 11.696 1.00 95.00 83 ARG A CA 1
ATOM 616 C C . ARG A 1 83 ? -24.039 -6.086 12.129 1.00 95.00 83 ARG A C 1
ATOM 618 O O . ARG A 1 83 ? -24.158 -5.200 11.289 1.00 95.00 83 ARG A O 1
ATOM 625 N N . ASP A 1 84 ? -24.320 -5.928 13.418 1.00 94.06 84 ASP A N 1
ATOM 626 C CA . ASP A 1 84 ? -24.928 -4.712 13.969 1.00 94.06 84 ASP A CA 1
ATOM 627 C C . ASP A 1 84 ? -24.008 -3.494 13.823 1.00 94.06 84 ASP A C 1
ATOM 629 O O . ASP A 1 84 ? -24.459 -2.382 13.559 1.00 94.06 84 ASP A O 1
ATOM 633 N N . LEU A 1 85 ? -22.694 -3.712 13.904 1.00 92.12 85 LEU A N 1
ATOM 634 C CA . LEU A 1 85 ? -21.679 -2.679 13.693 1.00 92.12 85 LEU A CA 1
ATOM 635 C C . LEU A 1 85 ? -21.260 -2.511 12.221 1.00 92.12 85 LEU A C 1
ATOM 637 O O . LEU A 1 85 ? -20.295 -1.798 11.936 1.00 92.12 85 LEU A O 1
ATOM 641 N N . GLY A 1 86 ? -21.947 -3.168 11.281 1.00 92.69 86 GLY A N 1
ATOM 642 C CA . GLY A 1 86 ? -21.710 -3.016 9.845 1.00 92.69 86 GLY A CA 1
ATOM 643 C C . GLY A 1 86 ? -20.374 -3.587 9.356 1.00 92.69 86 GLY A C 1
ATOM 644 O O . GLY A 1 86 ? -19.822 -3.111 8.363 1.00 92.69 86 GLY A O 1
ATOM 645 N N . MET A 1 87 ? -19.821 -4.599 10.033 1.00 94.31 87 MET A N 1
ATOM 646 C CA . MET A 1 87 ? -18.557 -5.233 9.654 1.00 94.31 87 MET A CA 1
ATOM 647 C C . MET A 1 87 ? -18.679 -6.748 9.470 1.00 94.31 87 MET A C 1
ATOM 649 O O . MET A 1 87 ? -19.497 -7.430 10.077 1.00 94.31 87 MET A O 1
ATOM 653 N N . SER A 1 88 ? -17.815 -7.322 8.631 1.00 94.44 88 SER A N 1
ATOM 654 C CA . SER A 1 88 ? -17.750 -8.782 8.511 1.00 94.44 88 SER A CA 1
ATOM 655 C C . SER A 1 88 ? -17.113 -9.412 9.756 1.00 94.44 88 SER A C 1
ATOM 657 O O . SER A 1 88 ? -16.209 -8.831 10.364 1.00 94.44 88 SER A O 1
ATOM 659 N N . ARG A 1 89 ? -17.496 -10.656 10.074 1.00 94.81 89 ARG A N 1
ATOM 660 C CA . ARG A 1 89 ? -16.837 -11.471 11.117 1.00 94.81 89 ARG A CA 1
ATOM 661 C C . ARG A 1 89 ? -15.324 -11.560 10.904 1.00 94.81 89 ARG A C 1
ATOM 663 O O . ARG A 1 89 ? -14.555 -11.439 11.851 1.00 94.81 89 ARG A O 1
ATOM 670 N N . ALA A 1 90 ? -14.894 -11.723 9.652 1.00 94.94 90 ALA A N 1
ATOM 671 C CA . ALA A 1 90 ? -13.479 -11.772 9.296 1.00 94.94 90 ALA A CA 1
ATOM 672 C C . ALA A 1 90 ? -12.757 -10.450 9.609 1.00 94.94 90 ALA A C 1
ATOM 674 O O . ALA A 1 90 ? -11.615 -10.463 10.062 1.00 94.94 90 ALA A O 1
ATOM 675 N N . THR A 1 91 ? -13.413 -9.304 9.392 1.00 94.31 91 THR A N 1
ATOM 676 C CA . THR A 1 91 ? -12.874 -7.995 9.783 1.00 94.31 91 THR A CA 1
ATOM 677 C C . THR A 1 91 ? -12.771 -7.867 11.297 1.00 94.31 91 THR A C 1
ATOM 679 O O . THR A 1 91 ? -11.729 -7.412 11.757 1.00 94.31 91 THR A O 1
ATOM 682 N N . PHE A 1 92 ? -13.785 -8.299 12.054 1.00 94.94 92 PHE A N 1
ATOM 683 C CA . PHE A 1 92 ? -13.745 -8.293 13.518 1.00 94.94 92 PHE A CA 1
ATOM 684 C C . PHE A 1 92 ? -12.534 -9.074 14.050 1.00 94.94 92 PHE A C 1
ATOM 686 O O . PHE A 1 92 ? -11.658 -8.466 14.654 1.00 94.94 92 PHE A O 1
ATOM 693 N N . TYR A 1 93 ? -12.414 -10.370 13.737 1.00 95.19 93 TYR A N 1
ATOM 694 C CA . TYR A 1 93 ? -11.328 -11.209 14.269 1.00 95.19 93 TYR A CA 1
ATOM 695 C C . TYR A 1 93 ? -9.933 -10.763 13.822 1.00 95.19 93 TYR A C 1
ATOM 697 O O . TYR A 1 93 ? -8.993 -10.752 14.614 1.00 95.19 93 TYR A O 1
ATOM 705 N N . ARG A 1 94 ? -9.777 -10.359 12.552 1.00 94.06 94 ARG A N 1
ATOM 706 C CA . ARG A 1 94 ? -8.492 -9.847 12.052 1.00 94.06 94 ARG A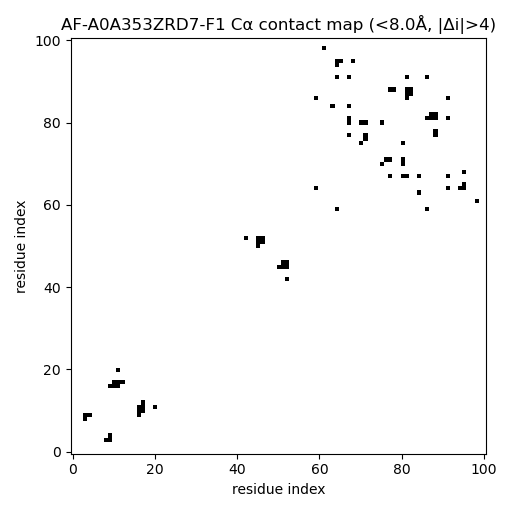 CA 1
ATOM 707 C C . ARG A 1 94 ? -8.058 -8.597 12.816 1.00 94.06 94 ARG A C 1
ATOM 709 O O . ARG A 1 94 ? -6.869 -8.396 13.038 1.00 94.06 94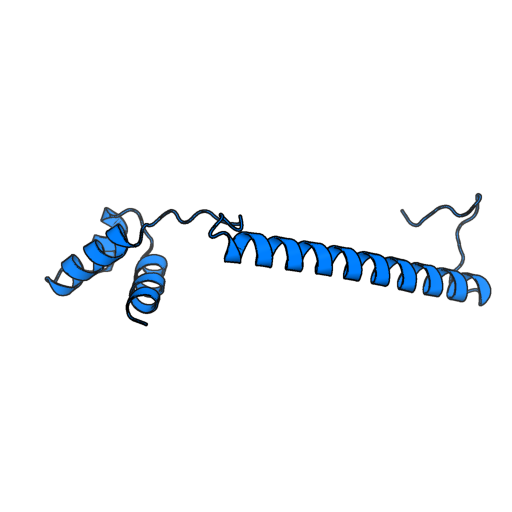 ARG A O 1
ATOM 716 N N . ARG A 1 95 ? -9.012 -7.730 13.163 1.00 94.31 95 ARG A N 1
ATOM 717 C CA . ARG A 1 95 ? -8.736 -6.439 13.801 1.00 94.31 95 ARG A CA 1
ATOM 718 C C . ARG A 1 95 ? -8.627 -6.542 15.314 1.00 94.31 95 ARG A C 1
ATOM 720 O O . ARG A 1 95 ? -7.819 -5.808 15.862 1.00 94.31 95 ARG A O 1
ATOM 727 N N . SER A 1 96 ? -9.389 -7.424 15.961 1.00 93.38 96 SER A N 1
ATOM 728 C CA . SER A 1 96 ? -9.265 -7.666 17.398 1.00 93.38 96 SER A CA 1
ATOM 729 C C . SER A 1 96 ? -7.878 -8.211 17.728 1.00 93.38 96 SER A C 1
ATOM 731 O O . SER A 1 96 ? -7.200 -7.624 18.558 1.00 93.38 96 SER A O 1
ATOM 733 N N . ARG A 1 97 ? -7.396 -9.221 16.986 1.00 93.12 97 ARG A N 1
ATOM 734 C CA . ARG A 1 97 ? -6.030 -9.755 17.141 1.00 93.12 97 ARG A CA 1
ATOM 735 C C . ARG A 1 97 ? -4.963 -8.665 16.995 1.00 93.12 97 ARG A C 1
ATOM 737 O O . ARG A 1 97 ? -4.112 -8.521 17.855 1.00 93.12 97 ARG A O 1
ATOM 744 N N . ALA A 1 98 ? -5.067 -7.849 15.947 1.00 91.00 98 ALA A N 1
ATOM 745 C CA . ALA A 1 98 ? -4.098 -6.790 15.657 1.00 91.00 98 ALA A CA 1
ATOM 746 C C . ALA A 1 98 ? -4.127 -5.585 16.622 1.00 91.00 98 ALA A C 1
ATOM 748 O O . ALA A 1 98 ? -3.313 -4.685 16.455 1.00 91.00 98 ALA A O 1
ATOM 749 N N . LEU A 1 99 ? -5.106 -5.495 17.529 1.00 87.94 99 LEU A N 1
ATOM 750 C CA . LEU A 1 99 ? -5.161 -4.464 18.576 1.00 87.94 99 LEU A CA 1
ATOM 751 C C . LEU A 1 99 ? -4.736 -4.996 19.951 1.00 87.94 99 LEU A C 1
ATOM 753 O O . LEU A 1 99 ? -4.595 -4.200 20.877 1.00 87.94 99 LEU A O 1
ATOM 757 N N . THR A 1 100 ? -4.616 -6.315 20.094 1.00 78.19 100 THR A N 1
ATOM 758 C CA . THR A 1 100 ? -4.147 -6.981 21.315 1.00 78.19 100 THR A CA 1
ATOM 759 C C . THR A 1 100 ? -2.645 -7.272 21.255 1.00 78.19 100 THR A C 1
ATOM 761 O O . THR A 1 100 ? -2.006 -7.258 22.303 1.00 78.19 100 THR A O 1
ATOM 764 N N . ASP A 1 101 ? -2.111 -7.510 20.050 1.00 55.62 101 ASP A N 1
ATOM 765 C CA . ASP A 1 101 ? -0.671 -7.562 19.742 1.00 55.62 101 ASP A CA 1
ATOM 766 C C . ASP A 1 101 ? -0.036 -6.154 19.764 1.00 55.62 101 ASP A C 1
ATOM 768 O O . ASP A 1 101 ? 1.106 -6.028 20.262 1.00 55.62 101 ASP A O 1
#

Mean predicted aligned error: 8.12 Å

Solvent-accessible surface area (backbone atoms only — not comparable to full-atom values): 6164 Å² total; per-residue (Å²): 135,82,84,77,81,84,84,57,84,78,54,53,90,40,76,68,31,37,49,54,51,50,54,51,50,51,51,54,49,52,53,50,51,56,52,51,51,55,52,51,53,51,49,50,56,30,52,77,69,71,43,83,85,73,80,84,79,82,88,74,52,71,69,58,49,55,52,48,50,53,42,36,75,72,67,44,57,57,70,54,52,22,54,78,71,74,42,52,58,67,57,48,57,60,49,52,53,68,72,74,110